Protein 1IUK (pdb70)

Organism: Thermus thermophilus (NCBI:txid274)

Foldseek 3Di:
DDLVVVLVLLVVAAEEEEAPQDDDPVDLSQVLVVLVVVVRHHYAYEDLVQAQPQHSNRGYHDALVVDPDAAQEYEYPDAQVCQVVNLVRCLVSQHQEYEAEAPHDHVVSQVVCVVSVHHYHYRYRPSVSNCVSPPD

Secondary structure (DSSP, 8-state):
--HHHHHHHHHH--EEEEET--SSTTSHHHHHHHHHHHTT-EEEEE-GGGTTSEETTEE-BSSGGG--S--SEEEE-S-HHHHTTTHHHHHHH--S-EEEPTT---HHHHHHHHHTT--EEES--HHHHHHHHHT-

Structure (mmCIF, N/CA/C/O backbone):
data_1IUK
#
_entry.id   1IUK
#
_cell.length_a   27.908
_cell.length_b   64.581
_cell.length_c   67.858
_cell.angle_alpha   90.00
_cell.angle_beta   90.00
_cell.angle_gamma   90.00
#
_symmetry.space_group_name_H-M   'P 21 21 21'
#
loop_
_entity.id
_entity.type
_entity.pdbx_description
1 polymer 'hypothetical protein TT1466'
2 water water
#
loop_
_atom_site.group_PDB
_atom_site.id
_atom_site.type_symbol
_atom_site.label_atom_id
_atom_site.label_alt_id
_atom_site.label_comp_id
_atom_site.label_asym_id
_atom_site.label_entity_id
_atom_site.label_seq_id
_atom_site.pdbx_PDB_ins_code
_atom_site.Cartn_x
_atom_site.Cartn_y
_atom_site.Cartn_z
_atom_site.occupancy
_atom_site.B_iso_or_equiv
_atom_site.auth_seq_id
_atom_site.auth_comp_id
_atom_site.auth_asym_id
_atom_site.auth_atom_id
_atom_site.pdbx_PDB_model_num
ATOM 1 N N . MET A 1 1 ? -0.932 1.555 31.503 1.00 32.19 1 MET A N 1
ATOM 2 C CA . MET A 1 1 ? -2.260 1.079 31.026 1.00 30.70 1 MET A CA 1
ATOM 3 C C . MET A 1 1 ? -2.641 -0.219 31.723 1.00 29.97 1 MET A C 1
ATOM 4 O O . MET A 1 1 ? -1.839 -1.152 31.767 1.00 30.26 1 MET A O 1
ATOM 9 N N . ASN A 1 2 ? -3.852 -0.293 32.271 1.00 28.95 2 ASN A N 1
ATOM 10 C CA . ASN A 1 2 ? -4.260 -1.533 32.925 1.00 29.15 2 ASN A CA 1
ATOM 11 C C . ASN A 1 2 ? -4.484 -2.585 31.836 1.00 26.33 2 ASN A C 1
ATOM 12 O O . ASN A 1 2 ? -4.662 -2.241 30.665 1.00 25.39 2 ASN A O 1
ATOM 17 N N . ASP A 1 3 ? -4.441 -3.858 32.214 1.00 23.02 3 ASP A N 1
ATOM 18 C CA . ASP A 1 3 ? -4.595 -4.957 31.262 1.00 24.64 3 ASP A CA 1
ATOM 19 C C . ASP A 1 3 ? -5.839 -4.919 30.388 1.00 22.62 3 ASP A C 1
ATOM 20 O O . ASP A 1 3 ? -5.762 -5.161 29.186 1.00 21.35 3 ASP A O 1
ATOM 25 N N . GLN A 1 4 ? -6.982 -4.640 31.007 1.00 25.93 4 GLN A N 1
ATOM 26 C CA . GLN A 1 4 ? -8.276 -4.558 30.313 1.00 26.14 4 GLN A CA 1
ATOM 27 C C . GLN A 1 4 ? -8.177 -3.557 29.168 1.00 22.87 4 GLN A C 1
ATOM 28 O O . GLN A 1 4 ? -8.544 -3.846 28.027 1.00 21.62 4 GLN A O 1
ATOM 34 N N . GLU A 1 5 ? -7.679 -2.368 29.496 1.00 21.69 5 GLU A N 1
ATOM 35 C CA . GLU A 1 5 ? -7.511 -1.307 28.513 1.00 20.73 5 GLU A CA 1
ATOM 36 C C . GLU A 1 5 ? -6.420 -1.629 27.497 1.00 18.21 5 GLU A C 1
ATOM 37 O O . GLU A 1 5 ? -6.618 -1.427 26.299 1.00 17.46 5 GLU A O 1
ATOM 43 N N . LEU A 1 6 ? -5.274 -2.124 27.965 1.00 15.43 6 LEU A N 1
ATOM 44 C CA . LEU A 1 6 ? -4.178 -2.476 27.072 1.00 14.46 6 LEU A CA 1
ATOM 45 C C . LEU A 1 6 ? -4.619 -3.581 26.113 1.00 16.50 6 LEU A C 1
ATOM 46 O O . LEU A 1 6 ? -4.213 -3.608 24.953 1.00 16.70 6 LEU A O 1
ATOM 51 N N . ARG A 1 7 ? -5.461 -4.494 26.585 1.00 18.12 7 ARG A N 1
ATOM 52 C CA . ARG A 1 7 ? -5.949 -5.556 25.710 1.00 18.79 7 ARG A CA 1
ATOM 53 C C . ARG A 1 7 ? -6.832 -4.948 24.617 1.00 19.42 7 ARG A C 1
ATOM 54 O O . ARG A 1 7 ? -6.667 -5.245 23.428 1.00 18.04 7 ARG A O 1
ATOM 62 N N . ALA A 1 8 ? -7.766 -4.087 25.025 1.00 18.97 8 ALA A N 1
ATOM 63 C CA . ALA A 1 8 ? -8.673 -3.437 24.076 1.00 19.50 8 ALA A CA 1
ATOM 64 C C . ALA A 1 8 ? -7.850 -2.674 23.051 1.00 19.30 8 ALA A C 1
ATOM 65 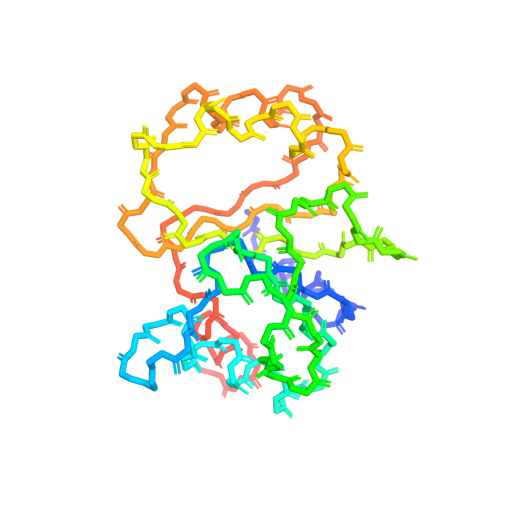O O . ALA A 1 8 ? -8.170 -2.652 21.859 1.00 21.61 8 ALA A O 1
ATOM 67 N N . TYR A 1 9 ? -6.771 -2.057 23.520 1.00 20.06 9 TYR A N 1
ATOM 68 C CA . TYR A 1 9 ? -5.907 -1.294 22.642 1.00 16.39 9 TYR A CA 1
ATOM 69 C C . TYR A 1 9 ? -5.167 -2.168 21.616 1.00 17.95 9 TYR A C 1
ATOM 70 O O . TYR A 1 9 ? -5.170 -1.884 20.414 1.00 17.66 9 TYR A O 1
ATOM 79 N N . LEU A 1 10 ? -4.524 -3.229 22.086 1.00 17.61 10 LEU A N 1
ATOM 80 C CA . LEU A 1 10 ? -3.781 -4.102 21.187 1.00 15.48 10 LEU A CA 1
ATOM 81 C C . LEU A 1 10 ? -4.672 -4.864 20.210 1.00 14.60 10 LEU A C 1
ATOM 82 O O . LEU A 1 10 ? -4.305 -5.048 19.052 1.00 13.98 10 LEU A O 1
ATOM 87 N N . SER A 1 11 ? -5.846 -5.302 20.664 1.00 18.26 11 SER A N 1
ATOM 88 C CA . SER A 1 11 ? -6.738 -6.068 19.791 1.00 20.34 11 SER A CA 1
ATOM 89 C C . SER A 1 11 ? -7.344 -5.231 18.677 1.00 20.68 11 SER A C 1
ATOM 90 O O . SER A 1 11 ? -7.620 -5.734 17.588 1.00 23.04 11 SER A O 1
ATOM 93 N N . GLN A 1 12 ? -7.528 -3.945 18.940 1.00 19.61 12 GLN A N 1
ATOM 94 C CA . GLN A 1 12 ? -8.104 -3.060 17.948 1.00 20.49 12 GLN A CA 1
ATOM 95 C C . GLN A 1 12 ? -7.058 -2.526 16.955 1.00 18.86 12 GLN A C 1
ATOM 96 O O . GLN A 1 12 ? -7.376 -2.233 15.798 1.00 20.27 12 GLN A O 1
ATOM 102 N N . ALA A 1 13 ? -5.809 -2.427 17.402 1.00 16.78 13 ALA A N 1
ATOM 103 C CA . ALA A 1 13 ? -4.705 -1.932 16.572 1.00 15.55 13 ALA A CA 1
ATOM 104 C C . ALA A 1 13 ? -4.432 -2.761 15.324 1.00 18.06 13 ALA A C 1
ATOM 105 O O . ALA A 1 13 ? -4.635 -3.975 15.310 1.00 19.01 13 ALA A O 1
ATOM 107 N N . LYS A 1 14 ? -3.963 -2.091 14.276 1.00 16.35 14 LYS A N 1
ATOM 108 C CA . LYS A 1 14 ? -3.631 -2.743 13.024 1.00 16.53 14 LYS A CA 1
ATOM 109 C C . LYS A 1 14 ? -2.172 -2.513 12.637 1.00 19.27 14 LYS A C 1
ATOM 110 O O . LYS A 1 14 ? -1.430 -3.464 12.405 1.00 18.77 14 LYS A O 1
ATOM 116 N N . THR A 1 15 ? -1.773 -1.242 12.556 1.00 18.01 15 THR A N 1
ATOM 117 C CA . THR A 1 15 ? -0.419 -0.879 12.137 1.00 17.49 15 THR A CA 1
ATOM 118 C C . THR A 1 15 ? 0.601 -0.682 13.263 1.00 16.62 15 THR A C 1
ATOM 119 O O . THR A 1 15 ? 0.385 0.100 14.201 1.00 15.01 15 THR A O 1
ATOM 123 N N . ILE A 1 16 ? 1.711 -1.406 13.173 1.00 13.74 16 ILE A N 1
ATOM 124 C CA . ILE A 1 16 ? 2.764 -1.282 14.170 1.00 13.34 16 ILE A CA 1
ATOM 125 C C . ILE A 1 16 ? 4.064 -0.892 13.468 1.00 15.24 16 ILE A C 1
ATOM 126 O O . ILE A 1 16 ? 4.596 -1.657 12.666 1.00 16.42 16 ILE A O 1
ATOM 131 N N . ALA A 1 17 ? 4.561 0.310 13.743 1.00 12.65 17 ALA A N 1
ATOM 132 C CA . ALA A 1 17 ? 5.815 0.746 13.146 1.00 12.36 17 ALA A CA 1
ATOM 133 C C . ALA A 1 17 ? 6.914 0.305 14.109 1.00 9.76 17 ALA A C 1
ATOM 134 O O . ALA A 1 17 ? 6.803 0.497 15.309 1.00 11.82 17 ALA A O 1
ATOM 136 N N . VAL A 1 18 ? 7.968 -0.305 13.576 1.00 12.28 18 VAL A N 1
ATOM 137 C CA . VAL A 1 18 ? 9.075 -0.774 14.400 1.00 11.35 18 VAL A CA 1
ATOM 138 C C . VAL A 1 18 ? 10.274 0.146 14.198 1.00 10.06 18 VAL A C 1
ATOM 139 O O . VAL A 1 18 ? 10.914 0.148 13.140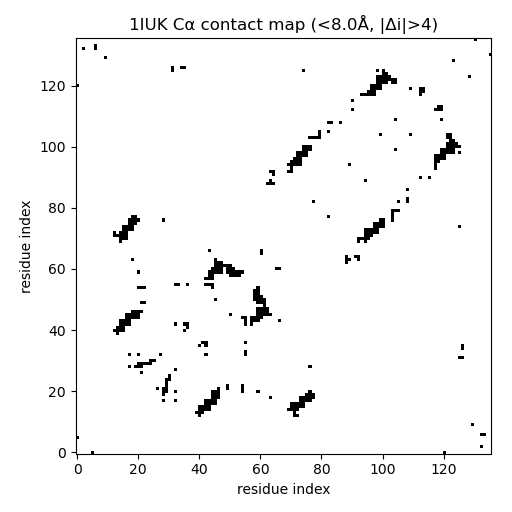 1.00 14.86 18 VAL A O 1
ATOM 143 N N . LEU A 1 19 ? 10.559 0.940 15.216 1.00 9.85 19 LEU A N 1
ATOM 144 C CA . LEU A 1 19 ? 11.661 1.875 15.141 1.00 10.63 19 LEU A CA 1
ATOM 145 C C . LEU A 1 19 ? 12.932 1.146 15.545 1.00 9.27 19 LEU A C 1
ATOM 146 O O . LEU A 1 19 ? 13.093 0.744 16.703 1.00 11.42 19 LEU A O 1
ATOM 151 N N . GLY A 1 20 ? 13.837 0.991 14.583 1.00 12.29 20 GLY A N 1
ATOM 152 C CA . GLY A 1 20 ? 15.081 0.287 14.844 1.00 12.91 20 GLY A CA 1
ATOM 153 C C . GLY A 1 20 ? 14.994 -1.145 14.329 1.00 14.05 20 GLY A C 1
ATOM 154 O O . GLY A 1 20 ? 15.758 -2.007 14.769 1.00 16.33 20 GLY A O 1
ATOM 155 N N . ALA A 1 21 ? 14.059 -1.381 13.400 1.00 13.60 21 ALA A N 1
ATOM 156 C CA . ALA A 1 21 ? 13.821 -2.691 12.777 1.00 13.22 21 ALA A CA 1
ATOM 157 C C . ALA A 1 21 ? 15.132 -3.264 12.271 1.00 16.71 21 ALA A C 1
ATOM 158 O O . ALA A 1 21 ? 15.910 -2.551 11.639 1.00 14.49 21 ALA A O 1
ATOM 160 N N . HIS A 1 22 ? 15.365 -4.554 12.519 1.00 16.92 22 HIS A N 1
ATOM 161 C CA . HIS A 1 22 ? 16.619 -5.183 12.113 1.00 16.97 22 HIS A CA 1
ATOM 162 C C . HIS A 1 22 ? 16.459 -6.347 11.138 1.00 18.76 22 HIS A C 1
ATOM 163 O O . HIS A 1 22 ? 15.448 -7.039 11.144 1.00 18.40 22 HIS A O 1
ATOM 170 N N . LYS A 1 23 ? 17.473 -6.549 10.304 1.00 21.28 23 LYS A N 1
ATOM 171 C CA . LYS A 1 23 ? 17.478 -7.617 9.310 1.00 22.15 23 LYS A CA 1
ATOM 172 C C . LYS A 1 23 ? 17.970 -8.950 9.903 1.00 22.93 23 LYS A C 1
ATOM 173 O O . LYS A 1 23 ? 17.522 -10.024 9.496 1.00 23.50 23 LYS A O 1
ATOM 179 N N . ASP A 1 24 ? 18.896 -8.884 10.854 1.00 20.67 24 ASP A N 1
ATOM 180 C CA . ASP A 1 24 ? 19.434 -10.098 11.474 1.00 21.74 24 ASP A CA 1
ATOM 181 C C . ASP A 1 24 ? 18.338 -10.828 12.244 1.00 20.16 24 ASP A C 1
ATOM 182 O O . ASP A 1 24 ? 17.751 -10.282 13.174 1.00 18.87 24 ASP A O 1
ATOM 187 N N . PRO A 1 25 ? 18.065 -12.092 11.875 1.00 19.89 25 PRO A N 1
ATOM 188 C CA . PRO A 1 25 ? 17.031 -12.905 12.525 1.00 19.51 25 PRO A CA 1
ATOM 189 C C . PRO A 1 25 ? 17.129 -13.088 14.037 1.00 19.58 25 PRO A C 1
ATOM 190 O O . PRO A 1 25 ? 16.111 -13.228 14.727 1.00 20.69 25 PRO A O 1
ATOM 194 N N . SER A 1 26 ? 18.345 -13.093 14.561 1.00 17.54 26 SER A N 1
ATOM 195 C CA . SER A 1 26 ? 18.531 -13.296 15.988 1.00 20.00 26 SER A CA 1
ATOM 196 C C . SER A 1 26 ? 18.196 -12.095 16.863 1.00 20.87 26 SER A C 1
ATOM 197 O O . SER A 1 26 ? 18.071 -12.248 18.078 1.00 19.85 26 SER A O 1
ATOM 200 N N . ARG A 1 27 ? 18.068 -10.908 16.261 1.00 20.21 27 ARG A N 1
ATOM 201 C CA . ARG A 1 27 ? 17.768 -9.699 17.029 1.00 18.98 27 ARG A CA 1
ATOM 202 C C . ARG A 1 27 ? 16.285 -9.519 17.346 1.00 16.76 27 ARG A C 1
ATOM 203 O O . ARG A 1 27 ? 15.425 -9.740 16.487 1.00 15.95 27 ARG A O 1
ATOM 211 N N . PRO A 1 28 ? 15.975 -9.127 18.593 1.00 15.01 28 PRO A N 1
ATOM 212 C CA . PRO A 1 28 ? 14.593 -8.906 19.032 1.00 16.27 28 PRO A CA 1
ATOM 213 C C . PRO A 1 28 ? 13.877 -7.956 18.083 1.00 18.44 28 PRO A C 1
ATOM 214 O O . PRO A 1 28 ? 12.677 -8.081 17.854 1.00 16.25 28 PRO A O 1
ATOM 218 N N . ALA A 1 29 ? 14.639 -7.006 17.541 1.00 21.13 29 ALA A N 1
ATOM 219 C CA . ALA A 1 29 ? 14.130 -6.013 16.601 1.00 18.56 29 ALA A CA 1
ATOM 220 C C . ALA A 1 29 ? 13.763 -6.681 15.286 1.00 19.67 29 ALA A C 1
ATOM 221 O O . ALA A 1 29 ? 13.312 -6.026 14.345 1.00 15.79 29 ALA A O 1
ATOM 223 N N . HIS A 1 30 ? 13.990 -7.988 15.196 1.00 18.10 30 HIS A N 1
ATOM 224 C CA . HIS A 1 30 ? 13.605 -8.689 13.990 1.00 16.09 30 HIS A CA 1
ATOM 225 C C . HIS A 1 30 ? 12.575 -9.745 14.342 1.00 17.29 30 HIS A C 1
ATOM 226 O O . HIS A 1 30 ? 11.508 -9.804 13.729 1.00 18.46 30 HIS A O 1
ATOM 233 N N . TYR A 1 31 ? 12.871 -10.564 15.345 1.00 18.31 31 TYR A N 1
ATOM 234 C CA . TYR A 1 31 ? 11.932 -11.623 15.692 1.00 18.62 31 TYR A CA 1
ATOM 235 C C . TYR A 1 31 ? 10.654 -11.187 16.405 1.00 19.31 31 TYR A C 1
ATOM 236 O O . TYR A 1 31 ? 9.633 -11.866 16.278 1.00 19.80 31 TYR A O 1
ATOM 245 N N . VAL A 1 32 ? 10.675 -10.063 17.127 1.00 17.15 32 VAL A N 1
ATOM 246 C CA . VAL A 1 32 ? 9.447 -9.604 17.788 1.00 16.17 32 VAL A CA 1
ATOM 247 C C . VAL A 1 32 ? 8.499 -9.127 16.674 1.00 18.33 32 VAL A C 1
ATOM 248 O O . VAL A 1 32 ? 7.313 -9.489 16.642 1.00 21.74 32 VAL A O 1
ATOM 252 N N . PRO A 1 33 ? 9.000 -8.300 15.748 1.00 17.89 33 PRO A N 1
ATOM 253 C CA . PRO A 1 33 ? 8.139 -7.836 14.652 1.00 18.19 33 PRO A CA 1
ATOM 254 C C . PRO A 1 33 ? 7.591 -9.021 13.826 1.00 19.92 33 PRO A C 1
ATOM 255 O O . PRO A 1 33 ? 6.478 -8.978 13.285 1.00 15.02 33 PRO A O 1
ATOM 259 N N . ARG A 1 34 ? 8.401 -10.070 13.723 1.00 18.63 34 ARG A N 1
ATOM 260 C CA . ARG A 1 34 ? 8.029 -11.270 12.989 1.00 21.01 34 ARG A CA 1
ATOM 261 C C . ARG A 1 34 ? 6.797 -11.900 13.641 1.00 18.05 34 ARG A C 1
ATOM 262 O O . ARG A 1 34 ? 5.824 -12.252 12.966 1.00 18.48 34 ARG A O 1
ATOM 270 N N . TYR A 1 35 ? 6.852 -12.042 14.958 1.00 15.97 35 TYR A N 1
ATOM 271 C CA . TYR A 1 35 ? 5.744 -12.604 15.716 1.00 19.34 35 TYR A CA 1
ATOM 272 C C . TYR A 1 35 ? 4.476 -11.771 15.518 1.00 22.58 35 TYR A C 1
ATOM 273 O O . TYR A 1 35 ? 3.382 -12.309 15.307 1.00 21.72 35 TYR A O 1
ATOM 282 N N . LEU A 1 36 ? 4.640 -10.451 15.600 1.00 19.96 36 LEU A N 1
ATOM 283 C CA . LEU A 1 36 ? 3.530 -9.513 15.467 1.00 18.37 36 LEU A CA 1
ATOM 284 C C . LEU A 1 36 ? 2.823 -9.627 14.132 1.00 18.90 36 LEU A C 1
ATOM 285 O O . LEU A 1 36 ? 1.595 -9.584 14.075 1.00 21.08 36 LEU A O 1
ATOM 290 N N . ARG A 1 37 ? 3.590 -9.762 13.056 1.00 17.07 37 ARG A N 1
ATOM 291 C CA . ARG A 1 37 ? 3.007 -9.892 11.729 1.00 19.81 37 ARG A CA 1
ATOM 292 C C . ARG A 1 37 ? 2.142 -11.152 11.666 1.00 22.77 37 ARG A C 1
ATOM 293 O O . ARG A 1 37 ? 1.106 -11.177 11.004 1.00 22.36 37 ARG A O 1
ATOM 301 N N . GLU A 1 38 ? 2.582 -12.195 12.362 1.00 26.58 38 GLU A N 1
ATOM 302 C CA . GLU A 1 38 ? 1.852 -13.456 12.406 1.00 27.77 38 GLU A CA 1
ATOM 303 C C . GLU A 1 38 ? 0.513 -13.248 13.100 1.00 28.75 38 GLU A C 1
ATOM 304 O O . GLU A 1 38 ? -0.500 -13.834 12.705 1.00 29.79 38 GLU A O 1
ATOM 310 N N . GLN A 1 39 ? 0.514 -12.411 14.135 1.00 25.73 39 GLN A N 1
ATOM 311 C CA . GLN A 1 39 ? -0.700 -12.131 14.889 1.00 23.33 39 GLN A CA 1
ATOM 312 C C . GLN A 1 39 ? -1.663 -11.194 14.166 1.00 22.52 39 GLN A C 1
ATOM 313 O O . GLN A 1 39 ? -2.588 -10.655 14.777 1.00 25.58 39 GLN A O 1
ATOM 319 N N . GLY A 1 40 ? -1.440 -10.989 12.873 1.00 20.19 40 GLY A N 1
ATOM 320 C CA . GLY A 1 40 ? -2.333 -10.152 12.090 1.00 24.45 40 GLY A CA 1
ATOM 321 C C . GLY A 1 40 ? -2.116 -8.649 12.037 1.00 23.81 40 GLY A C 1
ATOM 322 O O . GLY A 1 40 ? -3.003 -7.918 11.599 1.00 27.96 40 GLY A O 1
ATOM 323 N N . TYR A 1 41 ? -0.958 -8.175 12.480 1.00 21.86 41 TYR A N 1
ATOM 324 C CA . TYR A 1 41 ? -0.665 -6.743 12.451 1.00 19.39 41 TYR A CA 1
ATOM 325 C C . TYR A 1 41 ? 0.084 -6.394 11.172 1.00 20.64 41 TYR A C 1
ATOM 326 O O . TYR A 1 41 ? 0.721 -7.256 10.565 1.00 18.57 41 TYR A O 1
ATOM 335 N N . ARG A 1 42 ? 0.001 -5.133 10.759 1.00 18.27 42 ARG A N 1
ATOM 336 C CA . ARG A 1 42 ? 0.742 -4.686 9.598 1.00 16.79 42 ARG A CA 1
ATOM 337 C C . ARG A 1 42 ? 1.956 -4.028 10.232 1.00 18.86 42 ARG A C 1
ATOM 338 O O . ARG A 1 42 ? 1.834 -3.002 10.899 1.00 20.43 42 ARG A O 1
ATOM 346 N N . VAL A 1 43 ? 3.120 -4.642 10.064 1.00 19.71 43 VAL A N 1
ATOM 347 C CA . VAL A 1 43 ? 4.343 -4.114 10.651 1.00 17.77 43 VAL A CA 1
ATOM 348 C C . VAL A 1 43 ? 5.100 -3.314 9.602 1.00 18.59 43 VAL A C 1
ATOM 349 O O . VAL A 1 43 ? 5.356 -3.786 8.486 1.00 17.44 43 VAL A O 1
ATOM 353 N N . LEU A 1 44 ? 5.436 -2.081 9.973 1.00 18.20 44 LEU A N 1
ATOM 354 C CA . LEU A 1 44 ? 6.143 -1.163 9.095 1.00 15.71 44 LEU A CA 1
ATOM 355 C C . LEU A 1 44 ? 7.538 -0.925 9.646 1.00 15.13 44 LEU A C 1
ATOM 356 O O . LEU A 1 44 ? 7.708 -0.242 10.659 1.00 14.50 44 LEU A O 1
ATOM 361 N N . PRO A 1 45 ? 8.560 -1.507 8.995 1.00 17.13 45 PRO A N 1
ATOM 362 C CA . PRO A 1 45 ? 9.942 -1.336 9.459 1.00 15.09 45 PRO A CA 1
ATOM 363 C C . PRO A 1 45 ? 10.541 0.057 9.199 1.00 12.40 45 PRO A C 1
ATOM 364 O O . PRO A 1 45 ? 10.459 0.586 8.088 1.00 10.81 45 PRO A O 1
ATOM 368 N N . VAL A 1 46 ? 11.135 0.641 10.235 1.00 11.81 46 VAL A N 1
ATOM 369 C CA . VAL A 1 46 ? 11.780 1.947 10.103 1.00 13.50 46 VAL A CA 1
ATOM 370 C C . VAL A 1 46 ? 13.197 1.866 10.682 1.00 10.72 46 VAL A C 1
ATOM 371 O O . VAL A 1 46 ? 13.383 1.605 11.862 1.00 11.85 46 VAL A O 1
ATOM 375 N N . ASN A 1 47 ? 14.191 2.079 9.832 1.00 13.83 47 ASN A N 1
ATOM 376 C CA . ASN A 1 47 ? 15.588 2.043 10.250 1.00 14.62 47 ASN A CA 1
ATOM 377 C C . ASN A 1 47 ? 16.428 2.502 9.079 1.00 13.45 47 ASN A C 1
ATOM 378 O O . ASN A 1 47 ? 16.480 1.844 8.040 1.00 15.70 47 ASN A O 1
ATOM 383 N N . PRO A 1 48 ? 17.106 3.642 9.232 1.00 14.17 48 PRO A N 1
ATOM 384 C CA . PRO A 1 48 ? 17.937 4.147 8.141 1.00 15.05 48 PRO A CA 1
ATOM 385 C C . PRO A 1 48 ? 19.011 3.127 7.776 1.00 16.86 48 PRO A C 1
ATOM 386 O O . PRO A 1 48 ? 19.440 3.060 6.622 1.00 18.41 48 PRO A O 1
ATOM 390 N N . ARG A 1 49 ? 19.425 2.330 8.764 1.00 18.01 49 ARG A N 1
ATOM 391 C CA . ARG A 1 49 ? 20.450 1.300 8.571 1.00 18.91 49 ARG A CA 1
ATOM 392 C C . ARG A 1 49 ? 20.060 0.237 7.547 1.00 20.09 49 ARG A C 1
ATOM 393 O O . ARG A 1 49 ? 20.927 -0.453 7.014 1.00 21.13 49 ARG A O 1
ATOM 401 N N . PHE A 1 50 ? 18.758 0.088 7.288 1.00 21.32 50 PHE A N 1
ATOM 402 C CA . PHE A 1 50 ? 18.272 -0.892 6.312 1.00 19.29 50 PHE A CA 1
ATOM 403 C C . PHE A 1 50 ? 17.312 -0.259 5.333 1.00 19.29 50 PHE A C 1
ATOM 404 O O . PHE A 1 50 ? 16.462 -0.936 4.759 1.00 20.77 50 PHE A O 1
ATOM 412 N N . GLN A 1 51 ? 17.445 1.045 5.137 1.00 20.49 51 GLN A N 1
ATOM 413 C CA . GLN A 1 51 ? 16.565 1.745 4.218 1.00 20.88 51 GLN A CA 1
ATOM 414 C C . GLN A 1 51 ? 16.504 1.051 2.855 1.00 21.68 51 GLN A C 1
ATOM 415 O O . GLN A 1 51 ? 17.532 0.765 2.242 1.00 21.27 51 GLN A O 1
ATOM 421 N N . GLY A 1 52 ? 15.288 0.770 2.397 1.00 22.25 52 GLY A N 1
ATOM 422 C CA . GLY A 1 52 ? 15.098 0.132 1.106 1.00 23.99 52 GLY A CA 1
ATOM 423 C C . GLY A 1 52 ? 15.038 -1.386 1.142 1.00 25.72 52 GLY A C 1
ATOM 424 O O . GLY A 1 52 ? 14.513 -2.013 0.230 1.00 27.26 52 GLY A O 1
ATOM 425 N N . GLU A 1 53 ? 15.582 -1.989 2.186 1.00 26.73 53 GLU A N 1
ATOM 426 C CA . GLU A 1 53 ? 15.572 -3.441 2.285 1.00 30.71 53 GLU A CA 1
ATOM 427 C C . GLU A 1 53 ? 14.203 -3.940 2.722 1.00 29.51 53 GLU A C 1
ATOM 428 O O . GLU A 1 53 ? 13.558 -3.341 3.585 1.00 30.15 53 GLU A O 1
ATOM 434 N N . GLU A 1 54 ? 13.750 -5.040 2.134 1.00 29.25 54 GLU A N 1
ATOM 435 C CA . GLU A 1 54 ? 12.448 -5.575 2.508 1.00 28.14 54 GLU A CA 1
ATOM 436 C C . GLU A 1 54 ? 12.508 -6.296 3.848 1.00 26.69 54 GLU A C 1
ATOM 437 O O . GLU A 1 54 ? 13.232 -7.287 4.008 1.00 26.54 54 GLU A O 1
ATOM 443 N N . LEU A 1 55 ? 11.757 -5.787 4.819 1.00 21.23 55 LEU A N 1
ATOM 444 C CA . LEU A 1 55 ? 11.715 -6.398 6.135 1.00 20.68 55 LEU A CA 1
ATOM 445 C C . LEU A 1 55 ? 10.258 -6.622 6.476 1.00 21.31 55 LEU A C 1
ATOM 446 O O . LEU A 1 55 ? 9.437 -5.723 6.324 1.00 23.64 55 LEU A O 1
ATOM 451 N N . PHE A 1 56 ? 9.933 -7.831 6.914 1.00 23.00 56 PHE A N 1
ATOM 452 C CA . PHE A 1 56 ? 8.564 -8.163 7.286 1.00 22.72 56 PHE A CA 1
ATOM 453 C C . PHE A 1 56 ? 7.575 -7.942 6.150 1.00 22.97 56 PHE A C 1
ATOM 454 O O . PHE A 1 56 ? 6.432 -7.550 6.382 1.00 24.85 56 PHE A O 1
ATOM 462 N N . GLY A 1 57 ? 8.024 -8.198 4.923 1.00 22.89 57 GLY A N 1
ATOM 463 C CA . GLY A 1 57 ? 7.162 -8.038 3.763 1.00 26.82 57 GLY A CA 1
ATOM 464 C C . GLY A 1 57 ? 7.008 -6.606 3.291 1.00 29.06 57 GLY A C 1
ATOM 465 O O . GLY A 1 57 ? 6.326 -6.341 2.301 1.00 29.07 57 GLY A O 1
ATOM 466 N N . GLU A 1 58 ? 7.650 -5.679 3.995 1.00 28.94 58 GLU A N 1
ATOM 467 C CA . GLU A 1 58 ? 7.571 -4.264 3.648 1.00 27.66 58 GLU A CA 1
ATOM 468 C C . GLU A 1 58 ? 8.956 -3.652 3.458 1.00 27.75 58 GLU A C 1
ATOM 469 O O . GLU A 1 58 ? 9.936 -4.115 4.046 1.00 29.92 58 GLU A O 1
ATOM 475 N N . GLU A 1 59 ? 9.039 -2.610 2.638 1.00 25.88 59 GLU A N 1
ATOM 476 C CA . GLU A 1 59 ? 10.317 -1.941 2.428 1.00 27.75 59 GLU A CA 1
ATOM 477 C C . GLU A 1 59 ? 10.576 -1.026 3.620 1.00 25.73 59 GLU A C 1
ATOM 478 O O . GLU A 1 59 ? 9.718 -0.227 3.996 1.00 23.37 59 GLU A O 1
ATOM 484 N N . ALA A 1 60 ? 11.753 -1.158 4.224 1.00 22.84 60 ALA A N 1
ATOM 485 C CA . ALA A 1 60 ? 12.110 -0.331 5.370 1.00 20.04 60 ALA A CA 1
ATOM 486 C C . ALA A 1 60 ? 12.343 1.098 4.902 1.00 17.15 60 ALA A C 1
ATOM 487 O O . ALA A 1 60 ? 12.872 1.326 3.815 1.00 16.75 60 ALA A O 1
ATOM 489 N N . VAL A 1 61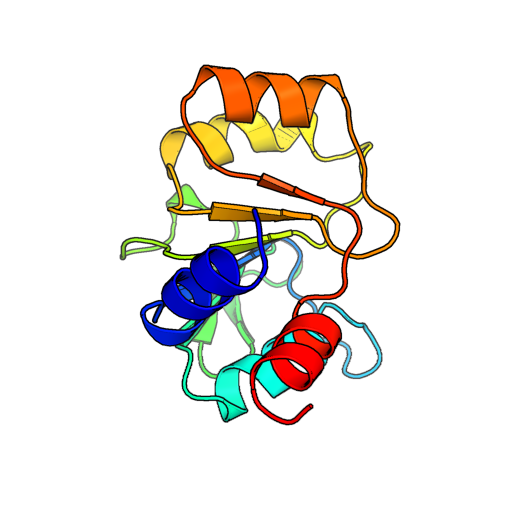 ? 11.933 2.057 5.719 1.00 15.51 61 VAL A N 1
ATOM 490 C CA . VAL A 1 61 ? 12.122 3.469 5.393 1.00 15.76 61 VAL A CA 1
ATOM 491 C C . VAL A 1 61 ? 13.092 4.058 6.427 1.00 14.85 61 VAL A C 1
ATOM 492 O O . VAL A 1 61 ? 13.250 3.515 7.518 1.00 13.70 61 VAL A O 1
ATOM 496 N N . ALA A 1 62 ? 13.741 5.169 6.091 1.00 16.96 62 ALA A N 1
ATOM 497 C CA . ALA A 1 62 ? 14.703 5.763 7.004 1.00 16.71 62 ALA A CA 1
ATOM 498 C C . ALA A 1 62 ? 14.106 6.571 8.146 1.00 17.87 62 ALA A C 1
ATOM 499 O O . ALA A 1 62 ? 14.672 6.593 9.239 1.00 18.71 62 ALA A O 1
ATOM 501 N N . SER A 1 63 ? 12.965 7.223 7.906 1.00 19.21 63 SER A N 1
ATOM 502 C CA . SER A 1 63 ? 12.334 8.057 8.926 1.00 16.83 63 SER A CA 1
ATOM 503 C C . SER A 1 63 ? 10.863 7.775 9.125 1.00 15.98 63 SER A C 1
ATOM 504 O O . SER A 1 63 ? 10.162 7.394 8.192 1.00 18.39 63 SER A O 1
ATOM 507 N N . LEU A 1 64 ? 10.394 8.001 10.344 1.00 15.14 64 LEU A N 1
ATOM 508 C CA . LEU A 1 64 ? 8.997 7.782 10.676 1.00 17.50 64 LEU A CA 1
ATOM 509 C C . LEU A 1 64 ? 8.099 8.603 9.767 1.00 18.88 64 LEU A C 1
ATOM 510 O O . LEU A 1 64 ? 7.008 8.175 9.415 1.00 20.10 64 LEU A O 1
ATOM 515 N N . LEU A 1 65 ? 8.567 9.781 9.380 1.00 22.49 65 LEU A N 1
ATOM 516 C CA . LEU A 1 65 ? 7.785 10.663 8.523 1.00 23.07 65 LEU A CA 1
ATOM 517 C C . LEU A 1 65 ? 7.669 10.138 7.101 1.00 22.84 65 LEU A C 1
ATOM 518 O O . LEU A 1 65 ? 6.914 10.678 6.298 1.00 22.24 65 LEU A O 1
ATOM 523 N N . ASP A 1 66 ? 8.416 9.084 6.782 1.00 21.48 66 ASP A N 1
ATOM 524 C CA . ASP A 1 66 ? 8.345 8.495 5.447 1.00 21.01 66 ASP A CA 1
ATOM 525 C C . ASP A 1 66 ? 7.163 7.523 5.365 1.00 21.69 66 ASP A C 1
ATOM 526 O O . ASP A 1 66 ? 6.757 7.125 4.278 1.00 22.80 66 ASP A O 1
ATOM 531 N N . LEU A 1 67 ? 6.619 7.135 6.515 1.00 21.37 67 LEU A N 1
ATOM 532 C CA . LEU A 1 67 ? 5.494 6.207 6.544 1.00 20.95 67 LEU A CA 1
ATOM 533 C C . LEU A 1 67 ? 4.320 6.883 5.867 1.00 27.46 67 LEU A C 1
ATOM 534 O O . LEU A 1 67 ? 4.081 8.079 6.056 1.00 28.70 67 LEU A O 1
ATOM 539 N N . LYS A 1 68 ? 3.578 6.115 5.083 1.00 29.50 68 LYS A N 1
ATOM 540 C CA . LYS A 1 68 ? 2.453 6.669 4.348 1.00 34.01 68 LYS A CA 1
ATOM 541 C C . LYS A 1 68 ? 1.077 6.338 4.933 1.00 31.92 68 LYS A C 1
ATOM 542 O O . LYS A 1 68 ? 0.067 6.415 4.229 1.00 32.56 68 LYS A O 1
ATOM 548 N N . GLU A 1 69 ? 1.034 5.987 6.216 1.00 28.04 69 GLU A N 1
ATOM 549 C CA . GLU A 1 69 ? -0.233 5.670 6.868 1.00 25.87 69 GLU A CA 1
ATOM 550 C C . GLU A 1 69 ? -0.138 5.827 8.384 1.00 22.15 69 GLU A C 1
ATOM 551 O O . GLU A 1 69 ? 0.949 5.774 8.951 1.00 22.95 69 GLU A O 1
ATOM 557 N N . PRO A 1 70 ? -1.281 6.043 9.058 1.00 19.82 70 PRO A N 1
ATOM 558 C CA . PRO A 1 70 ? -1.306 6.212 10.515 1.00 18.45 70 PRO A CA 1
ATOM 559 C C . PRO A 1 70 ? -0.734 5.013 11.234 1.00 18.71 70 PRO A C 1
ATOM 560 O O . PRO A 1 70 ? -0.879 3.889 10.771 1.00 20.16 70 PRO A O 1
ATOM 564 N N . VAL A 1 71 ? -0.091 5.266 12.368 1.00 18.17 71 VAL A N 1
ATOM 565 C CA . VAL A 1 71 ? 0.539 4.219 13.161 1.00 15.39 71 VAL A CA 1
ATOM 566 C C . VAL A 1 71 ? -0.185 4.067 14.483 1.00 16.92 71 VAL A C 1
ATOM 567 O O . VAL A 1 71 ? -0.297 5.018 15.259 1.00 17.32 71 VAL A O 1
ATOM 571 N N . ASP A 1 72 ? -0.689 2.864 14.737 1.00 17.00 72 ASP A N 1
ATOM 572 C CA . ASP A 1 72 ? -1.416 2.586 15.971 1.00 15.44 72 ASP A CA 1
ATOM 573 C C . ASP A 1 72 ? -0.467 2.361 17.123 1.00 12.26 72 ASP A C 1
ATOM 574 O O . ASP A 1 72 ? -0.721 2.803 18.238 1.00 14.37 72 ASP A O 1
ATOM 579 N N . ILE A 1 73 ? 0.638 1.672 16.844 1.00 13.59 73 ILE A N 1
ATOM 580 C CA . ILE A 1 73 ? 1.644 1.385 17.861 1.00 11.76 73 ILE A CA 1
ATOM 581 C C . ILE A 1 73 ? 3.040 1.611 17.306 1.00 11.60 73 ILE A C 1
ATOM 582 O O . ILE A 1 73 ? 3.361 1.140 16.211 1.00 9.46 73 ILE A O 1
ATOM 587 N N . LEU A 1 74 ? 3.859 2.353 18.046 1.00 11.36 74 LEU A N 1
ATOM 588 C CA . LEU A 1 74 ? 5.240 2.565 17.629 1.00 12.61 74 LEU A CA 1
ATOM 589 C C . LEU A 1 74 ? 6.067 1.699 18.582 1.00 10.62 74 LEU A C 1
ATOM 590 O O . LEU A 1 74 ? 6.214 2.027 19.762 1.00 11.73 74 LEU A O 1
ATOM 595 N N . ASP A 1 75 ? 6.557 0.565 18.076 1.00 13.15 75 ASP A N 1
ATOM 596 C CA . ASP A 1 75 ? 7.369 -0.370 18.869 1.00 10.34 75 ASP A CA 1
ATOM 597 C C . ASP A 1 75 ? 8.809 0.100 18.700 1.00 10.38 75 ASP A C 1
ATOM 598 O O . ASP A 1 75 ? 9.383 -0.021 17.619 1.00 11.47 75 ASP A O 1
ATOM 603 N N . VAL A 1 76 ? 9.365 0.645 19.778 1.00 11.48 76 VAL A N 1
ATOM 604 C CA . VAL A 1 76 ? 10.703 1.214 19.780 1.00 12.29 76 VAL A CA 1
ATOM 605 C C . VAL A 1 76 ? 11.806 0.310 20.309 1.00 11.28 76 VAL A C 1
ATOM 606 O O . VAL A 1 76 ? 11.790 -0.107 21.471 1.00 11.92 76 VAL A O 1
ATOM 610 N N . PHE A 1 77 ? 12.780 0.041 19.449 1.00 14.06 77 PHE A N 1
ATOM 611 C CA . PHE A 1 77 ? 13.918 -0.787 19.817 1.00 14.65 77 PHE A CA 1
ATOM 612 C C . PHE A 1 77 ? 15.201 0.045 19.936 1.00 16.06 77 PHE A C 1
ATOM 613 O O . PHE A 1 77 ? 16.252 -0.488 20.308 1.00 14.79 77 PHE A O 1
ATOM 621 N N . ARG A 1 78 ? 15.129 1.342 19.621 1.00 15.72 78 ARG A N 1
ATOM 622 C CA . ARG A 1 78 ? 16.322 2.201 19.711 1.00 13.50 78 ARG A CA 1
ATOM 623 C C . ARG A 1 78 ? 16.664 2.462 21.175 1.00 12.08 78 ARG A C 1
ATOM 624 O O . ARG A 1 78 ? 15.774 2.646 22.001 1.00 15.37 78 ARG A O 1
ATOM 632 N N . PRO A 1 79 ? 17.970 2.463 21.518 1.00 13.94 79 PRO A N 1
ATOM 633 C CA . PRO A 1 79 ? 18.461 2.679 22.887 1.00 17.05 79 PRO A CA 1
ATOM 634 C C . PRO A 1 79 ? 18.136 4.040 23.440 1.00 15.14 79 PRO A C 1
ATOM 635 O O . PRO A 1 79 ? 17.917 4.963 22.674 1.00 17.09 79 PRO A O 1
ATOM 639 N N . PRO A 1 80 ? 18.115 4.184 24.784 1.00 18.9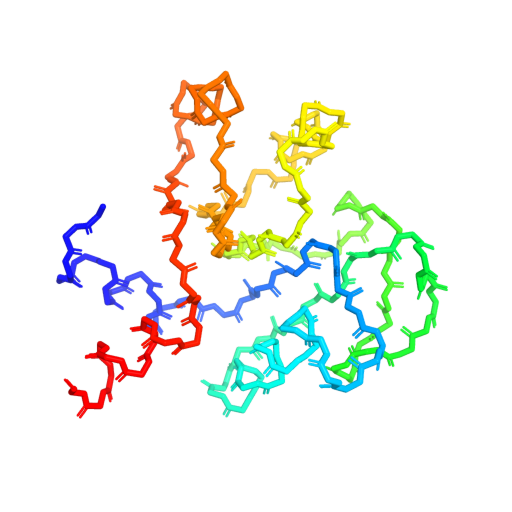6 80 PRO A N 1
ATOM 640 C CA . PRO A 1 80 ? 17.801 5.461 25.443 1.00 20.59 80 PRO A CA 1
ATOM 641 C C . PRO A 1 80 ? 18.651 6.647 24.988 1.00 21.12 80 PRO A C 1
ATOM 642 O O . PRO A 1 80 ? 18.150 7.763 24.870 1.00 21.71 80 PRO A O 1
ATOM 646 N N . SER A 1 81 ? 19.929 6.403 24.721 1.00 21.36 81 SER A N 1
ATOM 647 C CA . SER A 1 81 ? 20.827 7.467 24.281 1.00 21.70 81 SER A CA 1
ATOM 648 C C . SER A 1 81 ? 20.556 7.949 22.848 1.00 22.86 81 SER A C 1
ATOM 649 O O . SER A 1 81 ? 21.239 8.841 22.346 1.00 24.07 81 SER A O 1
ATOM 652 N N . ALA A 1 82 ? 19.556 7.370 22.187 1.00 22.91 82 ALA A N 1
ATOM 653 C CA . ALA A 1 82 ? 19.230 7.762 20.815 1.00 19.19 82 ALA A CA 1
ATOM 654 C C . ALA A 1 82 ? 17.803 8.297 20.708 1.00 15.99 82 ALA A C 1
ATOM 655 O O . ALA A 1 82 ? 17.396 8.827 19.679 1.00 18.63 82 ALA A O 1
ATOM 657 N N . LEU A 1 83 ? 17.048 8.166 21.782 1.00 16.25 83 LEU A N 1
ATOM 658 C CA . LEU A 1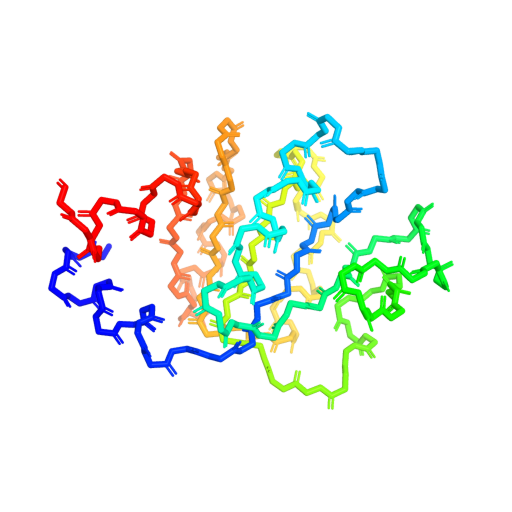 83 ? 15.654 8.562 21.755 1.00 17.05 83 LEU A CA 1
ATOM 659 C C . LEU A 1 83 ? 15.369 10.045 21.582 1.00 17.83 83 LEU A C 1
ATOM 660 O O . LEU A 1 83 ? 14.499 10.412 20.800 1.00 18.16 83 LEU A O 1
ATOM 665 N N . MET A 1 84 ? 16.094 10.900 22.294 1.00 21.52 84 MET A N 1
ATOM 666 C CA . MET A 1 84 ? 15.844 12.336 22.179 1.00 21.83 84 MET A CA 1
ATOM 667 C C . MET A 1 84 ? 15.989 12.871 20.753 1.00 22.42 84 MET A C 1
ATOM 668 O O . MET A 1 84 ? 15.241 13.749 20.341 1.00 25.79 84 MET A O 1
ATOM 673 N N . ASP A 1 85 ? 16.925 12.335 19.981 1.00 23.53 85 ASP A N 1
ATOM 674 C CA . ASP A 1 85 ? 17.102 12.799 18.605 1.00 24.00 85 ASP A CA 1
ATOM 675 C C . ASP A 1 85 ? 15.965 12.328 17.706 1.00 24.87 85 ASP A C 1
ATOM 676 O O . ASP A 1 85 ? 15.837 12.777 16.564 1.00 24.93 85 ASP A O 1
ATOM 681 N N . HIS A 1 86 ? 15.144 11.411 18.215 1.00 24.47 86 HIS A N 1
ATOM 682 C CA . HIS A 1 86 ? 14.016 10.888 17.441 1.00 24.15 86 HIS A CA 1
ATOM 683 C C . HIS A 1 86 ? 12.725 11.608 17.855 1.00 20.18 86 HIS A C 1
ATOM 684 O O . HIS A 1 86 ? 11.737 11.592 17.122 1.00 18.89 86 HIS A O 1
ATOM 691 N N . LEU A 1 87 ? 12.743 12.227 19.033 1.00 19.42 87 LEU A N 1
ATOM 692 C CA . LEU A 1 87 ? 11.564 12.907 19.560 1.00 19.17 87 LEU A CA 1
ATOM 693 C C . LEU A 1 87 ? 10.789 13.737 18.552 1.00 17.09 87 LEU A C 1
ATOM 694 O O . LEU A 1 87 ? 9.565 13.643 18.485 1.00 18.18 87 LEU A O 1
ATOM 699 N N . PRO A 1 88 ? 11.476 14.585 17.775 1.00 18.68 88 PRO A N 1
ATOM 700 C CA . PRO A 1 88 ? 10.773 15.408 16.782 1.00 18.67 88 PRO A CA 1
ATOM 701 C C . PRO A 1 88 ? 9.934 14.604 15.788 1.00 20.74 88 PRO A C 1
ATOM 702 O O . PRO A 1 88 ? 8.772 14.936 15.540 1.00 18.12 88 PRO A O 1
ATOM 706 N N . GLU A 1 89 ? 10.522 13.557 15.207 1.00 21.64 89 GLU A N 1
ATOM 707 C CA . GLU A 1 89 ? 9.783 12.733 14.248 1.00 22.48 89 GLU A CA 1
ATOM 708 C C . GLU A 1 89 ? 8.693 11.895 14.940 1.00 19.53 89 GLU A C 1
ATOM 709 O O . GLU A 1 89 ? 7.668 11.572 14.336 1.00 17.40 89 GLU A O 1
ATOM 715 N N . VAL A 1 90 ? 8.917 11.553 16.205 1.00 20.08 90 VAL A N 1
ATOM 716 C CA . VAL A 1 90 ? 7.936 10.778 16.966 1.00 20.94 90 VAL A CA 1
ATOM 717 C C . VAL A 1 90 ? 6.711 11.659 17.216 1.00 20.86 90 VAL A C 1
ATOM 718 O O . VAL A 1 90 ? 5.581 11.282 16.905 1.00 19.78 90 VAL A O 1
ATOM 722 N N . LEU A 1 91 ? 6.942 12.848 17.761 1.00 20.60 91 LEU A N 1
ATOM 723 C CA . LEU A 1 91 ? 5.850 13.775 18.032 1.00 17.68 91 LEU A CA 1
ATOM 724 C C . LEU A 1 91 ? 5.109 14.159 16.757 1.00 17.30 91 LEU A C 1
ATOM 725 O O . LEU A 1 91 ? 3.900 14.354 16.778 1.00 18.25 91 LEU A O 1
ATOM 730 N N . ALA A 1 92 ? 5.827 14.246 15.640 1.00 16.73 92 ALA A N 1
ATOM 731 C CA . ALA A 1 92 ? 5.216 14.603 14.360 1.00 18.82 92 ALA A CA 1
ATOM 732 C C . ALA A 1 92 ? 4.306 13.504 13.820 1.00 21.54 92 ALA A C 1
ATOM 733 O O . ALA A 1 92 ? 3.226 13.773 13.289 1.00 19.88 92 ALA A O 1
ATOM 735 N N . LEU A 1 93 ? 4.760 12.260 13.945 1.00 21.38 93 LEU A N 1
ATOM 736 C CA . LEU A 1 93 ? 3.986 11.122 13.475 1.00 19.03 93 LEU A CA 1
ATOM 737 C C . LEU A 1 93 ? 2.752 10.932 14.349 1.00 20.10 93 LEU A C 1
ATOM 738 O O . LEU A 1 93 ? 1.689 10.530 13.858 1.00 19.67 93 LEU A O 1
ATOM 743 N N . ARG A 1 94 ? 2.907 11.240 15.639 1.00 16.72 94 ARG A N 1
ATOM 744 C CA . ARG A 1 94 ? 1.852 11.086 16.633 1.00 18.15 94 ARG A CA 1
ATOM 745 C C . ARG A 1 94 ? 1.197 9.691 16.559 1.00 18.58 94 ARG A C 1
ATOM 746 O O . ARG A 1 94 ? 0.026 9.554 16.181 1.00 16.14 94 ARG A O 1
ATOM 754 N N . PRO A 1 95 ? 1.949 8.637 16.934 1.00 16.31 95 PRO A N 1
ATOM 755 C CA . PRO A 1 95 ? 1.396 7.281 16.890 1.00 16.14 95 PRO A CA 1
ATOM 756 C C . PRO A 1 95 ? 0.378 7.186 18.016 1.00 16.24 95 PRO A C 1
ATOM 757 O O . PRO A 1 95 ? 0.434 7.980 18.960 1.00 15.40 95 PRO A O 1
ATOM 761 N N . GLY A 1 96 ? -0.542 6.225 17.925 1.00 14.55 96 GLY A N 1
ATOM 762 C CA . GLY A 1 96 ? -1.552 6.074 18.956 1.00 12.27 96 GLY A CA 1
ATOM 763 C C . GLY A 1 96 ? -0.992 5.658 20.300 1.00 12.53 96 GLY A C 1
ATOM 764 O O . GLY A 1 96 ? -1.568 5.956 21.346 1.00 12.33 96 GLY A O 1
ATOM 765 N N . LEU A 1 97 ? 0.137 4.956 20.278 1.00 15.62 97 LEU A N 1
ATOM 766 C CA . LEU A 1 97 ? 0.771 4.468 21.501 1.00 14.52 97 LEU A CA 1
ATOM 767 C C . LEU A 1 97 ? 2.259 4.237 21.239 1.00 13.36 97 LEU A C 1
ATOM 768 O O . LEU A 1 97 ? 2.621 3.761 20.159 1.00 14.81 97 LEU A O 1
ATOM 773 N N . VAL A 1 98 ? 3.112 4.594 22.203 1.00 12.86 98 VAL A N 1
ATOM 774 C CA . VAL A 1 98 ? 4.552 4.378 22.062 1.00 12.61 98 VAL A CA 1
ATOM 775 C C . VAL A 1 98 ? 4.957 3.279 23.031 1.00 12.04 98 VAL A C 1
ATOM 776 O O . VAL A 1 98 ? 4.685 3.345 24.228 1.00 12.98 98 VAL A O 1
ATOM 780 N N . TRP A 1 99 ? 5.607 2.260 22.484 1.00 13.05 99 TRP A N 1
ATOM 781 C CA . TRP A 1 99 ? 6.030 1.094 23.255 1.00 12.88 99 TRP A CA 1
ATOM 782 C C . TRP A 1 99 ? 7.551 0.990 23.288 1.00 12.09 99 TRP A C 1
ATOM 783 O O . TRP A 1 99 ? 8.168 0.676 22.268 1.00 13.65 99 TRP A O 1
ATOM 794 N N . LEU A 1 100 ? 8.154 1.258 24.440 1.00 11.71 100 LEU A N 1
ATOM 795 C CA . LEU A 1 100 ? 9.606 1.150 24.546 1.00 13.46 100 LEU A CA 1
ATOM 796 C C . LEU A 1 100 ? 9.943 -0.292 24.918 1.00 14.11 100 LEU A C 1
ATOM 797 O O . LEU A 1 100 ? 9.503 -0.794 25.962 1.00 13.17 100 LEU A O 1
ATOM 802 N N . GLN A 1 101 ? 10.721 -0.951 24.065 1.00 14.84 101 GLN A N 1
ATOM 803 C CA . GLN A 1 101 ? 11.092 -2.341 24.302 1.00 15.34 101 GLN A CA 1
ATOM 804 C C . GLN A 1 101 ? 11.970 -2.558 25.541 1.00 17.19 101 GLN A C 1
ATOM 805 O O . GLN A 1 101 ? 12.406 -1.609 26.186 1.00 16.11 101 GLN A O 1
ATOM 811 N N . SER A 1 102 ? 12.203 -3.824 25.878 1.00 20.05 102 SER A N 1
ATOM 812 C CA . SER A 1 102 ? 13.007 -4.198 27.041 1.00 20.18 102 SER A CA 1
ATOM 813 C C . SER A 1 102 ? 14.345 -3.468 27.177 1.00 16.61 102 SER A C 1
ATOM 814 O O . SER A 1 102 ? 15.089 -3.313 26.206 1.00 17.03 102 SER A O 1
ATOM 817 N N . GLY A 1 103 ? 14.641 -3.028 28.395 1.00 18.24 103 GLY A N 1
ATOM 818 C CA . GLY A 1 103 ? 15.888 -2.326 28.657 1.00 20.40 103 GLY A CA 1
ATOM 819 C C . GLY A 1 103 ? 15.941 -0.898 28.136 1.00 22.80 103 GLY A C 1
ATO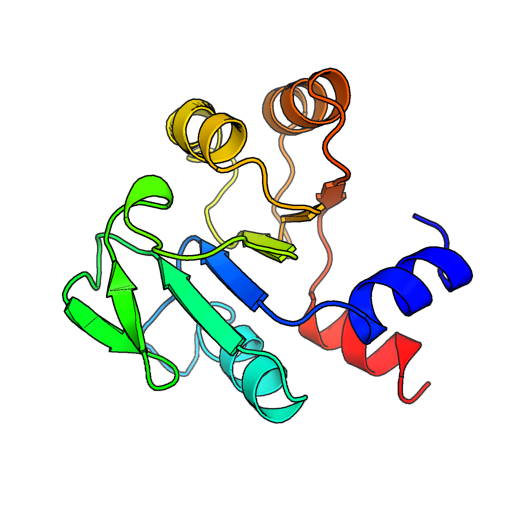M 820 O O . GLY A 1 103 ? 17.019 -0.307 28.042 1.00 22.17 103 GLY A O 1
ATOM 821 N N . ILE A 1 104 ? 14.782 -0.341 27.800 1.00 18.74 104 ILE A N 1
ATOM 822 C CA . ILE A 1 104 ? 14.735 1.008 27.286 1.00 18.74 104 ILE A CA 1
ATOM 823 C C . ILE A 1 104 ? 13.809 1.920 28.088 1.00 21.16 104 ILE A C 1
ATOM 824 O O . ILE A 1 104 ? 12.589 1.762 28.060 1.00 17.39 104 ILE A O 1
ATOM 829 N N . ARG A 1 105 ? 14.416 2.866 28.811 1.00 24.77 105 ARG A N 1
ATOM 830 C CA . ARG A 1 105 ? 13.692 3.867 29.599 1.00 26.37 105 ARG A CA 1
ATOM 831 C C . ARG A 1 105 ? 14.381 5.210 29.346 1.00 28.13 105 ARG A C 1
ATOM 832 O O . ARG A 1 105 ? 15.585 5.268 29.085 1.00 28.02 105 ARG A O 1
ATOM 840 N N . HIS A 1 106 ? 13.613 6.286 29.404 1.00 27.25 106 HIS A N 1
ATOM 841 C CA . HIS A 1 106 ? 14.168 7.619 29.220 1.00 27.85 106 HIS A CA 1
ATOM 842 C C . HIS A 1 106 ? 13.165 8.647 29.693 1.00 28.23 106 HIS A C 1
ATOM 843 O O . HIS A 1 106 ? 12.281 9.065 28.941 1.00 26.58 106 HIS A O 1
ATOM 850 N N . PRO A 1 107 ? 13.297 9.057 30.966 1.00 30.46 107 PRO A N 1
ATOM 851 C CA . PRO A 1 107 ? 12.472 10.032 31.681 1.00 31.51 107 PRO A CA 1
ATOM 852 C C . PRO A 1 107 ? 12.013 11.234 30.863 1.00 29.69 107 PRO A C 1
ATOM 853 O O . PRO A 1 107 ? 10.812 11.486 30.745 1.00 27.49 107 PRO A O 1
ATOM 857 N N . GLU A 1 108 ? 12.965 11.977 30.305 1.00 29.56 108 GLU A N 1
ATOM 858 C CA . GLU A 1 108 ? 12.604 13.149 29.529 1.00 29.47 108 GLU A CA 1
ATOM 859 C C . GLU A 1 108 ? 11.792 12.758 28.306 1.00 29.04 108 GLU A C 1
ATOM 860 O O . GLU A 1 108 ? 10.756 13.359 28.021 1.00 30.37 108 GLU A O 1
ATOM 866 N N . PHE A 1 109 ? 12.266 11.753 27.576 1.00 26.85 109 PHE A N 1
ATOM 867 C CA . PHE A 1 109 ? 11.571 11.303 26.376 1.00 23.10 109 PHE A CA 1
ATOM 868 C C . PHE A 1 109 ? 10.155 10.862 26.718 1.00 21.35 109 PHE A C 1
ATOM 869 O O . PHE A 1 109 ? 9.205 11.178 26.003 1.00 21.37 109 PHE A O 1
ATOM 877 N N . GLU A 1 110 ? 10.020 10.138 27.822 1.00 21.92 110 GLU A N 1
ATOM 878 C CA . GLU A 1 110 ? 8.719 9.643 28.248 1.00 22.80 110 GLU A CA 1
ATOM 879 C C . GLU A 1 110 ? 7.824 10.777 28.708 1.00 24.73 110 GLU A C 1
ATOM 880 O O . GLU A 1 110 ? 6.624 10.784 28.428 1.00 26.44 110 GLU A O 1
ATOM 886 N N . LYS A 1 111 ? 8.413 11.743 29.408 1.00 27.42 111 LYS A N 1
ATOM 887 C CA . LYS A 1 111 ? 7.659 12.889 29.890 1.00 27.76 111 LYS A CA 1
ATOM 888 C C . LYS A 1 111 ? 7.163 13.722 28.717 1.00 26.33 111 LYS A C 1
ATOM 889 O O . LYS A 1 111 ? 6.037 14.208 28.742 1.00 27.30 111 LYS A O 1
ATOM 895 N N . ALA A 1 112 ? 7.991 13.881 27.687 1.00 23.26 112 ALA A N 1
ATOM 896 C CA . ALA A 1 112 ? 7.588 14.667 26.522 1.00 22.70 112 ALA A CA 1
ATOM 897 C C . ALA A 1 112 ? 6.402 14.044 25.803 1.00 22.60 112 ALA A C 1
ATOM 898 O O . ALA A 1 112 ? 5.521 14.751 25.304 1.00 21.57 112 ALA A O 1
ATOM 900 N N . LEU A 1 113 ? 6.377 12.715 25.740 1.00 22.01 113 LEU A N 1
ATOM 9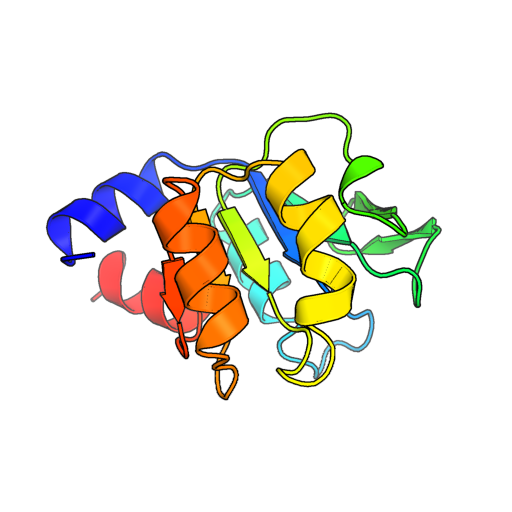01 C CA . LEU A 1 113 ? 5.274 12.027 25.074 1.00 20.23 113 LEU A CA 1
ATOM 902 C C . LEU A 1 113 ? 3.987 12.162 25.892 1.00 19.47 113 LEU A C 1
ATOM 903 O O . LEU A 1 113 ? 2.899 12.375 25.339 1.00 15.68 113 LEU A O 1
ATOM 908 N N . LYS A 1 114 ? 4.120 12.045 27.209 1.00 21.59 114 LYS A N 1
ATOM 909 C CA . LYS A 1 114 ? 2.971 12.183 28.103 1.00 28.20 114 LYS A CA 1
ATOM 910 C C . LYS A 1 114 ? 2.366 13.580 27.913 1.00 28.31 114 LYS A C 1
ATOM 911 O O . LYS A 1 114 ? 1.165 13.745 27.691 1.00 27.64 114 LYS A O 1
ATOM 917 N N . GLU A 1 115 ? 3.217 14.590 27.993 1.00 30.15 115 GLU A N 1
ATOM 918 C CA . GLU A 1 115 ? 2.758 15.952 27.826 1.00 31.26 115 GLU A CA 1
ATOM 919 C C . GLU A 1 115 ? 2.043 16.152 26.483 1.00 29.07 115 GLU A C 1
ATOM 920 O O . GLU A 1 115 ? 1.072 16.905 26.404 1.00 31.66 115 GLU A O 1
ATOM 926 N N . ALA A 1 116 ? 2.480 15.458 25.436 1.00 23.02 116 ALA A N 1
ATOM 927 C CA . ALA A 1 116 ? 1.820 15.579 24.139 1.00 22.36 116 ALA A CA 1
ATOM 928 C C . ALA A 1 116 ? 0.530 14.738 24.049 1.00 22.38 116 ALA A C 1
ATOM 929 O O . ALA A 1 116 ? -0.104 14.659 22.993 1.00 22.92 116 ALA A O 1
ATOM 931 N N . GLY A 1 117 ? 0.139 14.118 25.159 1.00 23.61 117 GLY A N 1
ATOM 932 C CA . GLY A 1 117 ? -1.057 13.292 25.156 1.00 25.47 117 GLY A CA 1
ATOM 933 C C . GLY A 1 117 ? -0.885 11.941 24.457 1.00 25.27 117 GLY A C 1
ATOM 934 O O . GLY A 1 117 ? -1.859 11.346 23.989 1.00 26.38 117 GLY A O 1
ATOM 935 N N . ILE A 1 118 ? 0.347 11.447 24.385 1.00 23.59 118 ILE A N 1
ATOM 936 C CA . ILE A 1 118 ? 0.611 10.168 23.726 1.00 20.80 118 ILE A CA 1
ATOM 937 C C . ILE A 1 118 ? 0.918 9.076 24.759 1.00 20.30 118 ILE A C 1
ATOM 938 O O . ILE A 1 118 ? 1.897 9.174 25.506 1.00 20.41 118 ILE A O 1
ATOM 943 N N . PRO A 1 119 ? 0.074 8.021 24.818 1.00 17.36 119 PRO A N 1
ATOM 944 C CA . PRO A 1 119 ? 0.270 6.921 25.767 1.00 15.78 119 PRO A CA 1
ATOM 945 C C . PRO A 1 119 ? 1.608 6.237 25.558 1.00 12.82 119 PRO A C 1
ATOM 946 O O . PRO A 1 119 ? 2.071 6.090 24.432 1.00 14.06 119 PRO A O 1
ATOM 950 N N . VAL A 1 120 ? 2.220 5.828 26.656 1.00 13.59 120 VAL A N 1
ATOM 951 C CA . VAL A 1 120 ? 3.498 5.153 26.601 1.00 17.41 120 VAL A CA 1
ATOM 952 C C . VAL A 1 120 ? 3.513 3.907 27.480 1.00 17.18 120 VAL A C 1
ATOM 953 O O . VAL A 1 120 ? 2.998 3.919 28.598 1.00 16.53 120 VAL A O 1
ATOM 957 N N . VAL A 1 121 ? 4.083 2.828 26.951 1.00 16.83 121 VAL A N 1
ATOM 958 C CA . VAL A 1 121 ? 4.275 1.597 27.717 1.00 17.47 121 VAL A CA 1
ATOM 959 C C . VAL A 1 121 ? 5.794 1.453 27.617 1.00 14.02 121 VAL A C 1
ATOM 960 O O . VAL A 1 121 ? 6.354 1.528 26.522 1.00 15.97 121 VAL A O 1
ATOM 964 N N . ALA A 1 122 ? 6.473 1.292 28.746 1.00 17.82 122 ALA A N 1
ATOM 965 C CA . ALA A 1 122 ? 7.932 1.213 28.700 1.00 20.38 122 ALA A CA 1
ATOM 966 C C . ALA A 1 122 ? 8.558 -0.001 29.371 1.00 22.54 122 ALA A C 1
ATOM 967 O O . ALA A 1 122 ? 8.023 -0.544 30.341 1.00 22.89 122 ALA A O 1
ATOM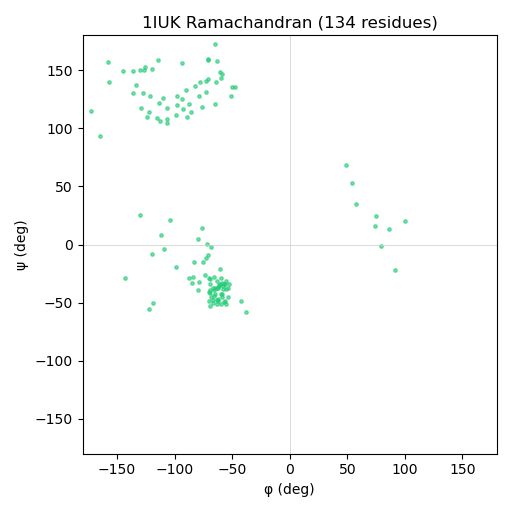 969 N N . ASP A 1 123 ? 9.713 -0.400 28.843 1.00 25.16 123 ASP A N 1
ATOM 970 C CA . ASP A 1 123 ? 10.467 -1.542 29.350 1.00 28.35 123 ASP A CA 1
ATOM 971 C C . ASP A 1 123 ? 9.649 -2.851 29.433 1.00 27.24 123 ASP A C 1
ATOM 972 O O . ASP A 1 123 ? 9.574 -3.500 30.483 1.00 25.31 123 ASP A O 1
ATOM 977 N N . ARG A 1 124 ? 9.036 -3.219 28.312 1.00 26.09 124 ARG A N 1
ATOM 978 C CA . ARG A 1 124 ? 8.253 -4.448 28.208 1.00 25.97 124 ARG A CA 1
ATOM 979 C C . ARG A 1 124 ? 8.457 -4.984 26.799 1.00 22.56 124 ARG A C 1
ATOM 980 O O . ARG A 1 124 ? 8.682 -4.219 25.868 1.00 22.71 124 ARG A O 1
ATOM 988 N N . CYS A 1 125 ? 8.410 -6.302 26.646 1.00 22.50 125 CYS A N 1
ATOM 989 C CA . CYS A 1 125 ? 8.561 -6.903 25.332 1.00 21.48 125 CYS A CA 1
ATOM 990 C C . CYS A 1 125 ? 7.155 -7.064 24.771 1.00 20.18 125 CYS A C 1
ATOM 991 O O . CYS A 1 125 ? 6.342 -7.795 25.335 1.00 20.62 125 CYS A O 1
ATOM 994 N N . LEU A 1 126 ? 6.872 -6.378 23.667 1.00 17.96 126 LEU A N 1
ATOM 995 C CA . LEU A 1 126 ? 5.552 -6.436 23.057 1.00 17.60 126 LEU A CA 1
ATOM 996 C C . LEU A 1 126 ? 5.098 -7.872 22.730 1.00 20.04 126 LEU A C 1
ATOM 997 O O . LEU A 1 126 ? 3.917 -8.203 22.891 1.00 19.59 126 LEU A O 1
ATOM 1002 N N . MET A 1 127 ? 6.018 -8.720 22.273 1.00 19.82 127 MET A N 1
ATOM 1003 C CA . MET A 1 127 ? 5.658 -10.107 21.951 1.00 22.59 127 MET A CA 1
ATOM 1004 C C . MET A 1 127 ? 5.193 -10.825 23.207 1.00 22.23 127 MET A C 1
ATOM 1005 O O . MET A 1 127 ? 4.124 -11.446 23.237 1.00 22.30 127 MET A O 1
ATOM 1010 N N . VAL A 1 128 ? 6.014 -10.735 24.245 1.00 22.51 128 VAL A N 1
ATOM 1011 C CA . VAL A 1 128 ? 5.709 -11.369 25.508 1.00 22.58 128 VAL A CA 1
ATOM 1012 C C . VAL A 1 128 ? 4.369 -10.879 26.024 1.00 25.50 128 VAL A C 1
ATOM 1013 O O . VAL A 1 128 ? 3.507 -11.684 26.380 1.00 25.34 128 VAL A O 1
ATOM 1017 N N . GLU A 1 129 ? 4.188 -9.560 26.043 1.00 24.11 129 GLU A N 1
ATOM 1018 C CA . GLU A 1 129 ? 2.948 -8.964 26.529 1.00 21.72 129 GLU A CA 1
ATOM 1019 C C . GLU A 1 129 ? 1.742 -9.374 25.701 1.00 20.34 129 GLU A C 1
ATOM 1020 O O . GLU A 1 129 ? 0.652 -9.586 26.244 1.00 20.79 129 GLU A O 1
ATOM 1026 N N . HIS A 1 130 ? 1.931 -9.486 24.392 1.00 18.85 130 HIS A N 1
ATOM 1027 C CA . HIS A 1 130 ? 0.841 -9.892 23.514 1.00 23.04 130 HIS A CA 1
ATOM 1028 C C . HIS A 1 130 ? 0.423 -11.331 23.849 1.00 26.84 130 HIS A C 1
ATOM 1029 O O . HIS A 1 130 ? -0.774 -11.655 23.912 1.00 24.26 130 HIS A O 1
ATOM 1036 N N . LYS A 1 131 ? 1.420 -12.187 24.062 1.00 25.56 131 LYS A N 1
ATOM 1037 C CA . LYS A 1 131 ? 1.165 -13.578 24.407 1.00 26.54 131 LYS A CA 1
ATOM 1038 C C . LYS A 1 131 ? 0.416 -13.671 25.722 1.00 24.47 131 LYS A C 1
ATOM 1039 O O . LYS A 1 131 ? -0.570 -14.385 25.815 1.00 25.38 131 LYS A O 1
ATOM 1045 N N . ARG A 1 132 ? 0.876 -12.937 26.731 1.00 22.49 132 ARG A N 1
ATOM 1046 C CA . ARG A 1 132 ? 0.249 -12.966 28.048 1.00 23.57 132 ARG A CA 1
ATOM 1047 C C . ARG A 1 132 ? -1.189 -12.470 28.111 1.00 27.52 132 ARG A C 1
ATOM 1048 O O . ARG A 1 132 ? -1.980 -12.933 28.939 1.00 27.87 132 ARG A O 1
ATOM 1056 N N . LEU A 1 133 ? -1.523 -11.516 27.251 1.00 27.69 133 LEU A N 1
ATOM 1057 C CA . LEU A 1 133 ? -2.860 -10.939 27.252 1.00 27.57 133 LEU A CA 1
ATOM 1058 C C . LEU A 1 133 ? -3.859 -11.698 26.393 1.00 28.58 133 LEU A C 1
ATOM 1059 O O . LEU A 1 133 ? -5.057 -11.695 26.689 1.00 27.71 133 LEU A O 1
ATOM 1064 N N . PHE A 1 134 ? -3.369 -12.358 25.347 1.00 27.85 134 PHE A N 1
ATOM 1065 C CA . PHE A 1 134 ? -4.245 -13.076 24.428 1.00 32.71 134 PHE A CA 1
ATOM 1066 C C . PHE A 1 134 ? -4.165 -14.597 24.423 1.00 35.73 134 PHE A C 1
ATOM 1067 O O . PHE A 1 134 ? -4.756 -15.243 23.563 1.00 34.84 134 PHE A O 1
ATOM 1075 N N . ARG A 1 135 ? -3.432 -15.163 25.373 1.00 41.37 135 ARG A N 1
ATOM 1076 C CA . ARG A 1 135 ? -3.295 -16.616 25.470 1.00 47.28 135 ARG A CA 1
ATOM 1077 C C . ARG A 1 135 ? -3.264 -17.050 26.935 1.00 48.30 135 ARG A C 1
ATOM 1078 O O . ARG A 1 135 ? -3.681 -18.161 27.267 1.00 50.52 135 ARG A O 1
ATOM 1086 N N . GLY A 1 136 ? -2.771 -16.166 27.803 1.00 48.85 136 GLY A N 1
ATOM 1087 C CA . GLY A 1 136 ? -2.706 -16.464 29.224 1.00 50.04 136 GLY A CA 1
ATOM 1088 C C . GLY A 1 136 ? -1.311 -16.505 29.824 1.00 50.30 136 GLY A C 1
ATOM 1089 O O . GLY A 1 136 ? -1.136 -16.011 30.961 1.00 50.30 136 GLY A O 1
#

Radius of gyration: 13.64 Å; Cα contacts (8 Å, |Δi|>4): 245; chains: 1; bounding box: 30×33×32 Å

Sequence (136 aa):
MNDQELRAYLSQAKTIAVLGAHKDPSRPAHYVPRYLREQGYRVLPVNPRFQGEELFGEEAVASLLDLKEPVDILDVFRPPSALMDHLPEVLALRPGLVWLQSGIRHPEFEKALKEAGIPVVADRCLMVEHKRLFRG

CATH classification: 3.40.50.720

Nearest PDB structures (foldseek):
  1iul-assembly1_A  TM=1.004E+00  e=3.563E-24  Thermus thermophilus
  3qa9-assembly1_A  TM=9.476E-01  e=9.258E-13  Escherichia coli
  2d5a-assembly1_A  TM=9.546E-01  e=4.587E-12  Pyrococcus horikoshii OT3
  2duw-assembly1_A  TM=8.348E-01  e=3.762E-09  Klebsiella pneumoniae
  4yb8-assembly1_A  TM=8.391E-01  e=2.156E-04  Candidatus Korarchaeum cryptofilum OPF8

B-factor: mean 23.68, std 9.68, range [8.41, 62.17]

Solvent-accessible surface area: 6874 Å² total; per-residue (Å²): 77,89,57,146,100,0,92,63,55,1,78,148,12,110,5,1,0,0,3,9,0,42,74,46,91,82,111,64,10,19,90,0,0,141,20,0,123,112,48,67,19,101,2,16,2,1,12,66,179,33,110,32,83,123,2,17,35,50,113,1,34,41,32,0,88,67,26,194,54,114,7,45,0,0,0,0,30,65,60,43,112,18,0,65,131,27,17,91,24,0,62,70,35,134,4,32,0,0,0,0,7,69,61,12,125,39,106,101,0,24,114,22,0,136,109,32,56,6,56,41,5,27,69,68,26,2,30,80,18,10,96,96,12,66,157,91

InterPro domains:
  IPR003781 CoA-binding [PF13380] (14-130)
  IPR003781 CoA-binding [SM00881] (10-104)
  IPR036291 NAD(P)-binding domain superfamily [SSF51735] (2-133)